Protein AF-A0A8T4USM7-F1 (afdb_monomer)

Sequence (98 aa):
MSSEPNIPFTIKIYPSWEEIYLSEEEERQIEEECDSTNYQLLDECLREAKSLVIKHAVNSEENIAHLAIALFEKRASHVVFWKEIKAKEKFDTQFRHI

Foldseek 3Di:
DDDDDDDPPDPPPDDDDDDFDDDPVRLVVLVVVLVVVLVVLLVVLLVVLCVVCVVVVVDDPVSSVVSSVVSSVVPRDDSVVSRVVVSVVVVCVVPVPD

Structure (mmCIF, N/CA/C/O backbone):
data_AF-A0A8T4USM7-F1
#
_entry.id   AF-A0A8T4USM7-F1
#
loop_
_atom_site.group_PDB
_atom_site.id
_atom_site.type_symbol
_atom_site.label_atom_id
_atom_site.label_alt_id
_atom_site.label_comp_id
_atom_site.label_asym_id
_atom_site.label_entity_id
_atom_site.label_seq_id
_atom_site.pdbx_PDB_ins_code
_atom_site.Cartn_x
_atom_site.Cartn_y
_atom_site.Cartn_z
_atom_site.occupancy
_atom_site.B_iso_or_equiv
_atom_site.auth_seq_id
_atom_site.auth_comp_id
_atom_site.auth_asym_id
_atom_site.auth_atom_id
_atom_site.pdbx_PDB_model_num
ATOM 1 N N . MET A 1 1 ? -67.665 17.036 29.556 1.00 40.94 1 MET A N 1
ATOM 2 C CA . MET A 1 1 ? -67.092 17.556 28.295 1.00 40.94 1 MET A CA 1
ATOM 3 C C . MET A 1 1 ? -65.608 17.260 28.325 1.00 40.94 1 MET A C 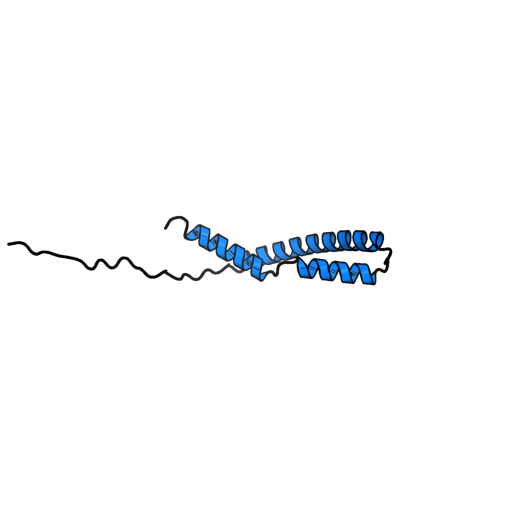1
ATOM 5 O O . MET A 1 1 ? -65.008 17.429 29.378 1.00 40.94 1 MET A O 1
ATOM 9 N N . SER A 1 2 ? -65.074 16.720 27.235 1.00 59.44 2 SER A N 1
ATOM 10 C CA . SER A 1 2 ? -63.746 16.102 27.189 1.00 59.44 2 SER A CA 1
ATOM 11 C C . SER A 1 2 ? -62.655 17.110 26.844 1.00 59.44 2 SER A C 1
ATOM 13 O O . SER A 1 2 ? -62.845 17.889 25.914 1.00 59.44 2 SER A O 1
ATOM 15 N N . SER A 1 3 ? -61.504 17.020 27.513 1.00 51.97 3 SER A N 1
ATOM 16 C CA . SER A 1 3 ? -60.216 17.503 26.995 1.00 51.97 3 SER A CA 1
ATOM 17 C C . SER A 1 3 ? -59.047 16.974 27.838 1.00 51.97 3 SER A C 1
ATOM 19 O O . SER A 1 3 ? -58.481 17.698 28.655 1.00 51.97 3 SER A O 1
ATOM 21 N N . GLU A 1 4 ? -58.653 15.719 27.617 1.00 67.75 4 GLU A N 1
ATOM 22 C CA . GLU A 1 4 ? -57.210 15.445 27.588 1.00 67.75 4 GLU A CA 1
ATOM 23 C C . GLU A 1 4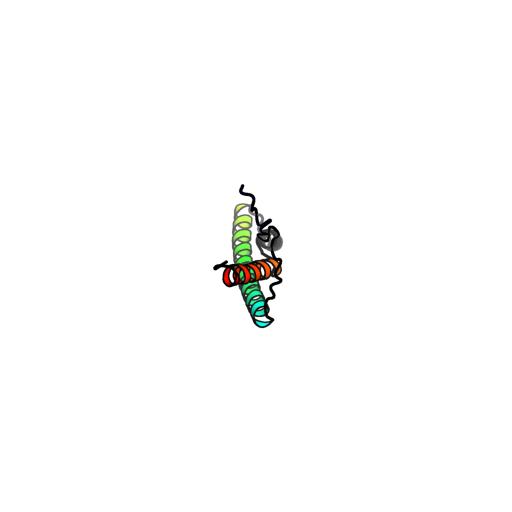 ? -56.669 16.064 26.288 1.00 67.75 4 GLU A C 1
ATOM 25 O O . GLU A 1 4 ? -57.384 16.081 25.278 1.00 67.75 4 GLU A O 1
ATOM 30 N N . PRO A 1 5 ? -55.451 16.626 26.300 1.00 50.69 5 PRO A N 1
ATOM 31 C CA . PRO A 1 5 ? -54.391 15.847 25.666 1.00 50.69 5 PRO A CA 1
ATOM 32 C C . PRO A 1 5 ? -53.027 15.913 26.367 1.00 50.69 5 PRO A C 1
ATOM 34 O O . PRO A 1 5 ? -52.527 16.973 26.742 1.00 50.69 5 PRO A O 1
ATOM 37 N N . ASN A 1 6 ? -52.384 14.749 26.408 1.00 61.12 6 ASN A N 1
ATOM 38 C CA . ASN A 1 6 ? -50.964 14.528 26.679 1.00 61.12 6 ASN A CA 1
ATOM 39 C C . ASN A 1 6 ? -50.405 13.777 25.443 1.00 61.12 6 ASN A C 1
ATOM 41 O O . ASN A 1 6 ? -51.148 13.016 24.830 1.00 61.12 6 ASN A O 1
ATOM 45 N N . ILE A 1 7 ? -49.170 13.923 24.958 1.00 61.09 7 ILE A N 1
ATOM 46 C CA . ILE A 1 7 ? -47.930 14.528 25.477 1.00 61.09 7 ILE A CA 1
ATOM 47 C C . ILE A 1 7 ? -47.205 15.177 24.274 1.00 61.09 7 ILE A C 1
ATOM 49 O O . ILE A 1 7 ? -47.284 14.597 23.186 1.00 61.09 7 ILE A O 1
ATOM 53 N N . PRO A 1 8 ? -46.390 16.248 24.402 1.00 56.16 8 PRO A N 1
ATOM 54 C CA . PRO A 1 8 ? -45.247 16.394 23.503 1.00 56.16 8 PRO A CA 1
ATOM 55 C C . PRO A 1 8 ? -44.241 15.275 23.823 1.00 56.16 8 PRO A C 1
ATOM 57 O O . PRO A 1 8 ? -43.362 15.419 24.669 1.00 56.16 8 PRO A O 1
ATOM 60 N N . PHE A 1 9 ? -44.416 14.122 23.178 1.00 60.97 9 PHE A N 1
ATOM 61 C CA . PHE A 1 9 ? -43.522 12.976 23.309 1.00 60.97 9 PHE A CA 1
ATOM 62 C C . PHE A 1 9 ? -42.214 13.286 22.568 1.00 60.97 9 PHE A C 1
ATOM 64 O O . PHE A 1 9 ? -42.156 13.238 21.338 1.00 60.97 9 PHE A O 1
ATOM 71 N N . THR A 1 10 ? -41.154 13.623 23.302 1.00 58.75 10 THR A N 1
ATOM 72 C CA . THR A 1 10 ? -39.817 13.845 22.737 1.00 58.75 10 THR A CA 1
ATOM 73 C C . THR A 1 10 ? -39.154 12.518 22.373 1.00 58.75 10 THR A C 1
ATOM 75 O O . THR A 1 10 ? -38.277 12.013 23.074 1.00 58.75 10 THR A O 1
ATOM 78 N N . ILE A 1 11 ? -39.530 11.978 21.209 1.00 59.41 11 ILE A N 1
ATOM 79 C CA . ILE A 1 11 ? -38.642 11.086 20.455 1.00 59.41 11 ILE A CA 1
ATOM 80 C C . ILE A 1 11 ? -37.344 11.878 20.240 1.00 59.41 11 ILE A C 1
ATOM 82 O O . ILE A 1 11 ? -37.404 12.997 19.729 1.00 59.41 11 ILE A O 1
ATOM 86 N N . LYS A 1 12 ? -36.181 11.365 20.664 1.00 59.75 12 LYS A N 1
ATOM 87 C CA . LYS A 1 12 ? -34.898 12.052 20.433 1.00 59.75 12 LYS A CA 1
ATOM 88 C C . LYS A 1 12 ? -34.692 12.224 18.921 1.00 59.75 12 LYS A C 1
ATOM 90 O O . LYS A 1 12 ? -34.436 11.249 18.229 1.00 59.75 12 LYS A O 1
ATOM 95 N N . ILE A 1 13 ? -34.796 13.459 18.426 1.00 68.31 13 ILE A N 1
ATOM 96 C CA . ILE A 1 13 ? -34.636 13.797 16.994 1.00 68.31 13 ILE A CA 1
ATOM 97 C C . ILE A 1 13 ? -33.147 13.995 16.627 1.00 68.31 13 ILE A C 1
ATOM 99 O O . ILE A 1 13 ? -32.796 14.142 15.461 1.00 68.31 13 ILE A O 1
ATOM 103 N N . TYR A 1 14 ? -32.253 14.008 17.620 1.00 71.88 14 TYR A N 1
ATOM 104 C CA . TYR A 1 14 ? -30.828 14.274 17.427 1.00 71.88 14 TYR A CA 1
ATOM 105 C C . TYR A 1 14 ? -30.009 12.980 17.369 1.00 71.88 14 TYR A C 1
ATOM 107 O O . TYR A 1 14 ? -30.214 12.117 18.229 1.00 71.88 14 TYR A O 1
ATOM 115 N N . PRO A 1 15 ? -29.065 12.854 16.416 1.00 72.75 15 PRO A N 1
ATOM 116 C CA . PRO A 1 15 ? -28.144 11.725 16.374 1.00 72.75 15 PRO A CA 1
ATOM 117 C C . PRO A 1 15 ? -27.253 11.715 17.623 1.00 72.75 15 PRO A C 1
ATOM 119 O O . PRO A 1 15 ? -26.760 12.761 18.053 1.00 72.75 15 PRO A O 1
ATOM 122 N N . SER A 1 16 ? -27.035 10.531 18.194 1.00 76.38 16 SER A N 1
ATOM 123 C CA . SER A 1 16 ? -25.958 10.302 19.154 1.00 76.38 16 SER A CA 1
ATOM 124 C C . SER A 1 16 ? -24.637 10.169 18.402 1.00 76.38 16 SER A C 1
ATOM 126 O O . SER A 1 16 ? -24.521 9.376 17.471 1.00 76.38 16 SER A O 1
ATOM 128 N N . TRP A 1 17 ? -23.647 10.958 18.811 1.00 81.06 17 TRP A N 1
ATOM 129 C CA . TRP A 1 17 ? -22.264 10.783 18.383 1.00 81.06 17 TRP A CA 1
ATOM 130 C C . TRP A 1 17 ? -21.566 9.872 19.385 1.00 81.06 17 TRP A C 1
ATOM 132 O O . TRP A 1 17 ? -21.637 10.127 20.588 1.00 81.06 17 TRP A O 1
ATOM 142 N N . GLU A 1 18 ? -20.909 8.829 18.890 1.00 80.12 18 GLU A N 1
ATOM 143 C CA . GLU A 1 18 ? -20.130 7.893 19.697 1.00 80.12 18 GLU A CA 1
ATOM 144 C C . GLU A 1 18 ? -18.730 7.764 19.092 1.00 80.12 18 GLU A C 1
ATOM 146 O O . GLU A 1 18 ? -18.574 7.616 17.878 1.00 80.12 18 GLU A O 1
ATOM 151 N N . GLU A 1 19 ? -17.709 7.885 19.938 1.00 83.75 19 GLU A N 1
ATOM 152 C CA . GLU A 1 19 ? -16.303 7.818 19.544 1.00 83.75 19 GLU A CA 1
ATOM 153 C C . GLU A 1 19 ? -15.830 6.363 19.586 1.00 83.75 19 GLU A C 1
ATOM 155 O O . GLU A 1 19 ? -16.013 5.668 20.588 1.00 83.75 19 GLU A O 1
ATOM 160 N N . ILE A 1 20 ? -15.207 5.897 18.501 1.00 85.69 20 ILE A N 1
ATOM 161 C CA . ILE A 1 20 ? -14.642 4.549 18.419 1.00 85.69 20 ILE A CA 1
ATOM 162 C C . ILE A 1 20 ? -13.137 4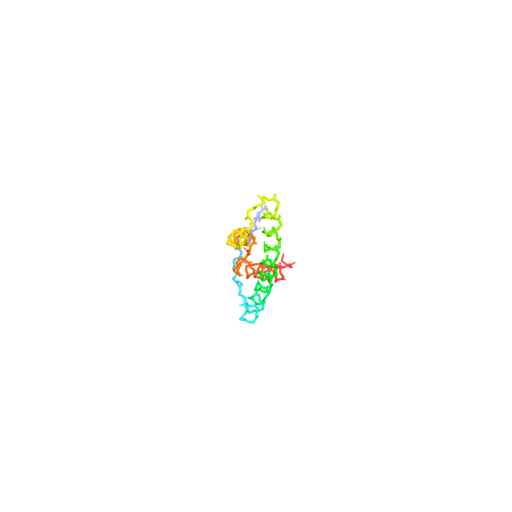.620 18.258 1.00 85.69 20 ILE A C 1
ATOM 164 O O . ILE A 1 20 ? -12.611 5.317 17.393 1.00 85.69 20 ILE A O 1
ATOM 168 N N . TYR A 1 21 ? -12.474 3.805 19.068 1.00 88.06 21 TYR A N 1
ATOM 169 C CA . TYR A 1 21 ? -11.035 3.639 19.085 1.00 88.06 21 TYR A CA 1
ATOM 170 C C . TYR A 1 21 ? -10.665 2.217 18.670 1.00 88.06 21 TYR A C 1
ATOM 172 O O . TYR A 1 21 ? -11.324 1.232 19.038 1.00 88.06 21 TYR A O 1
ATOM 180 N N . LEU A 1 22 ? -9.587 2.108 17.904 1.00 88.88 22 LEU A N 1
ATOM 181 C CA . LEU A 1 22 ? -8.860 0.860 17.739 1.00 88.88 22 LEU A CA 1
ATOM 182 C C . LEU A 1 22 ? -7.936 0.683 18.951 1.00 88.88 22 LEU A C 1
ATOM 184 O O . LEU A 1 22 ? -7.497 1.652 19.567 1.00 88.88 22 LEU A O 1
ATOM 188 N N . SER A 1 23 ? -7.701 -0.560 19.345 1.00 93.06 23 SER A N 1
ATOM 189 C CA . SER A 1 23 ? -6.656 -0.908 20.305 1.00 93.06 23 SER A CA 1
ATOM 190 C C . SER A 1 23 ? -5.295 -0.947 19.611 1.00 93.06 23 SER A C 1
ATOM 192 O O . SER A 1 23 ? -5.223 -1.165 18.404 1.00 93.06 23 SER A O 1
ATOM 194 N N . GLU A 1 24 ? -4.209 -0.795 20.373 1.00 93.44 24 GLU A N 1
ATOM 195 C CA . GLU A 1 24 ? -2.832 -0.840 19.847 1.00 93.44 24 GLU A CA 1
ATOM 196 C C . GLU A 1 24 ? -2.553 -2.120 19.032 1.00 93.44 24 GLU A C 1
ATOM 198 O O . GLU A 1 24 ? -1.868 -2.082 18.014 1.00 93.44 24 GLU A O 1
ATOM 203 N N . GLU A 1 25 ? -3.140 -3.250 19.439 1.00 92.88 25 GLU A N 1
ATOM 204 C CA . GLU A 1 25 ? -3.031 -4.527 18.727 1.00 92.88 25 GLU A CA 1
ATOM 205 C C . GLU A 1 25 ? -3.809 -4.529 17.399 1.00 92.88 25 GLU A C 1
ATOM 207 O O . GLU A 1 25 ? -3.289 -5.012 16.395 1.00 92.88 25 GLU A O 1
ATOM 212 N N . GLU A 1 26 ? -5.022 -3.958 17.361 1.00 91.19 26 GLU A N 1
ATOM 213 C CA . GLU A 1 26 ? -5.774 -3.775 16.109 1.00 91.19 26 GLU A CA 1
ATOM 214 C C . GLU A 1 26 ? -5.021 -2.833 15.154 1.00 91.19 26 GLU A C 1
ATOM 216 O O . GLU A 1 26 ? -4.928 -3.121 13.964 1.00 91.19 26 GLU A O 1
ATOM 221 N N . GLU A 1 27 ? -4.450 -1.733 15.658 1.00 91.44 27 GLU A N 1
ATOM 222 C CA . GLU A 1 27 ? -3.687 -0.790 14.832 1.00 91.44 27 GLU A CA 1
ATOM 223 C C . GLU A 1 27 ? -2.420 -1.411 14.240 1.00 91.44 27 GLU A C 1
ATOM 225 O O . GLU A 1 27 ? -2.171 -1.230 13.047 1.00 91.44 27 GLU A O 1
ATOM 230 N N . ARG A 1 28 ? -1.667 -2.189 15.029 1.00 93.75 28 ARG A N 1
ATOM 231 C CA . ARG A 1 28 ? -0.476 -2.904 14.550 1.00 93.75 28 ARG A CA 1
ATOM 232 C C . ARG A 1 28 ? -0.815 -3.911 13.449 1.00 93.75 28 ARG A C 1
ATOM 234 O O . ARG A 1 28 ? -0.113 -3.976 12.447 1.00 93.75 28 ARG A O 1
ATOM 241 N N . GLN A 1 29 ? -1.893 -4.680 13.610 1.00 94.31 29 GLN A N 1
ATOM 242 C CA . GLN A 1 29 ? -2.315 -5.656 12.595 1.00 94.31 29 GLN A CA 1
ATOM 243 C C . GLN A 1 29 ? -2.676 -4.975 11.266 1.00 94.31 29 GLN A C 1
ATOM 245 O O . GLN A 1 29 ? -2.327 -5.478 10.201 1.00 94.31 29 GLN A O 1
ATOM 250 N N . ILE A 1 30 ? -3.323 -3.806 11.326 1.00 93.94 30 ILE A N 1
ATOM 251 C CA . ILE A 1 30 ? -3.657 -3.002 10.142 1.00 93.94 30 ILE A CA 1
ATOM 252 C C . ILE A 1 30 ? -2.401 -2.408 9.491 1.00 93.94 30 ILE A C 1
ATOM 254 O O . ILE A 1 30 ? -2.330 -2.330 8.268 1.00 93.94 30 ILE A O 1
ATOM 258 N N . GLU A 1 31 ? -1.414 -1.986 10.284 1.00 93.69 31 GLU A N 1
ATOM 259 C CA . GLU A 1 31 ? -0.109 -1.532 9.784 1.00 93.69 31 GLU A CA 1
ATOM 260 C C . GLU A 1 31 ? 0.616 -2.652 9.023 1.00 93.69 31 GLU A C 1
ATOM 262 O O . GLU A 1 31 ? 0.987 -2.459 7.866 1.00 93.69 31 GLU A O 1
ATOM 267 N N . GLU A 1 32 ? 0.714 -3.849 9.610 1.00 94.94 32 GLU A N 1
ATOM 268 C CA . GLU A 1 32 ? 1.320 -5.027 8.973 1.00 94.94 32 GLU A CA 1
ATOM 269 C C . GLU A 1 32 ? 0.576 -5.453 7.683 1.00 94.94 32 GLU A C 1
ATOM 271 O O . GLU A 1 32 ? 1.209 -5.794 6.677 1.00 94.94 32 GLU A O 1
ATOM 276 N N . GLU A 1 33 ? -0.762 -5.395 7.668 1.00 94.19 33 GLU A N 1
ATOM 277 C CA . GLU A 1 33 ? -1.584 -5.694 6.483 1.00 94.19 33 GLU A CA 1
ATOM 278 C C . GLU A 1 33 ? -1.420 -4.637 5.374 1.00 94.19 33 GLU A C 1
ATOM 280 O O . GLU A 1 33 ? -1.272 -4.980 4.193 1.00 94.19 33 GLU A O 1
ATOM 285 N N . CYS A 1 34 ? -1.393 -3.356 5.750 1.00 94.62 34 CYS A N 1
ATOM 286 C CA . CYS A 1 34 ? -1.174 -2.229 4.848 1.00 94.62 34 CYS A CA 1
ATOM 287 C C . CYS A 1 34 ? 0.213 -2.306 4.191 1.00 94.62 34 CYS A C 1
ATOM 289 O O . CYS A 1 34 ? 0.319 -2.170 2.970 1.00 94.62 34 CYS A O 1
ATOM 291 N N . ASP A 1 35 ? 1.267 -2.585 4.962 1.00 94.00 35 ASP A N 1
ATOM 292 C CA . ASP A 1 35 ? 2.635 -2.727 4.450 1.00 94.00 35 ASP A CA 1
ATOM 293 C C . ASP A 1 35 ? 2.776 -3.935 3.515 1.00 94.00 35 ASP A C 1
ATOM 295 O O . ASP A 1 35 ? 3.330 -3.814 2.419 1.00 94.00 35 ASP A O 1
ATOM 299 N N . SER A 1 36 ? 2.208 -5.085 3.892 1.00 95.19 36 SER A N 1
ATOM 300 C CA . SER A 1 36 ? 2.175 -6.291 3.053 1.00 95.19 36 SER A CA 1
ATOM 301 C C . SER A 1 36 ? 1.456 -6.050 1.719 1.00 95.19 36 SER A C 1
ATOM 303 O O . SER A 1 36 ? 1.947 -6.442 0.654 1.00 95.19 36 SER A O 1
ATOM 305 N N . THR A 1 37 ? 0.320 -5.348 1.753 1.00 94.94 37 THR A N 1
ATOM 306 C CA . THR A 1 37 ? -0.461 -5.012 0.553 1.00 94.94 37 THR A CA 1
ATOM 307 C C . THR A 1 37 ? 0.267 -3.994 -0.325 1.00 94.94 37 THR A C 1
ATOM 309 O O . THR A 1 37 ? 0.343 -4.166 -1.543 1.00 94.94 37 THR A O 1
ATOM 312 N N . ASN A 1 38 ? 0.862 -2.959 0.274 1.00 95.00 38 ASN A N 1
ATOM 313 C CA . ASN A 1 38 ? 1.639 -1.957 -0.451 1.00 95.00 38 ASN A CA 1
ATOM 314 C C . ASN A 1 38 ? 2.899 -2.565 -1.094 1.00 95.00 38 ASN A C 1
ATOM 316 O O . ASN A 1 38 ? 3.232 -2.215 -2.226 1.00 95.00 38 ASN A O 1
ATOM 320 N N . TYR A 1 39 ? 3.564 -3.521 -0.439 1.00 95.12 39 TY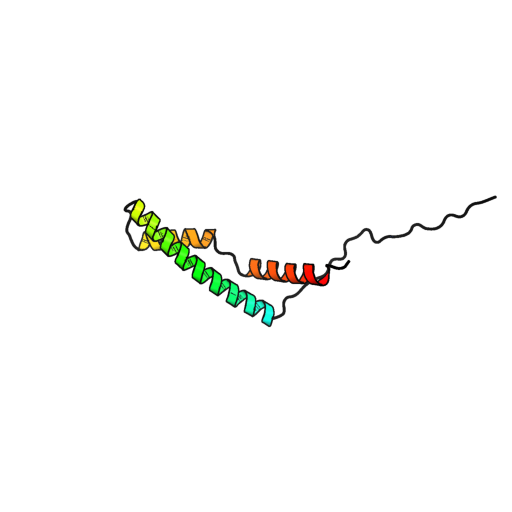R A N 1
ATOM 321 C CA . TYR A 1 39 ? 4.696 -4.240 -1.026 1.00 95.12 39 TYR A CA 1
ATOM 322 C C . TYR A 1 39 ? 4.294 -5.036 -2.279 1.00 95.12 39 TYR A C 1
ATOM 324 O O . TYR A 1 39 ? 4.968 -4.955 -3.308 1.00 95.12 39 TYR A O 1
ATOM 332 N N . GLN A 1 40 ? 3.167 -5.755 -2.226 1.00 96.12 40 GLN A N 1
ATOM 333 C CA . GLN A 1 40 ? 2.627 -6.472 -3.388 1.00 96.12 40 GLN A CA 1
ATOM 334 C C . GLN A 1 40 ? 2.279 -5.500 -4.523 1.00 96.12 40 GLN A C 1
ATOM 336 O O . GLN A 1 40 ? 2.714 -5.695 -5.658 1.00 96.12 40 GLN A O 1
ATOM 341 N N . LEU A 1 41 ? 1.576 -4.408 -4.209 1.00 96.50 41 LEU A N 1
ATOM 342 C CA . LEU A 1 41 ? 1.208 -3.368 -5.171 1.00 96.50 41 LEU A CA 1
ATOM 343 C C . LEU A 1 41 ? 2.431 -2.731 -5.853 1.00 96.50 41 LEU A C 1
ATOM 345 O O . LEU A 1 41 ? 2.369 -2.405 -7.040 1.00 96.50 41 LEU A O 1
ATOM 349 N N . LEU A 1 42 ? 3.546 -2.566 -5.137 1.00 95.75 42 LEU A N 1
ATOM 350 C CA . LEU A 1 42 ? 4.791 -2.044 -5.701 1.00 95.75 42 LEU A CA 1
ATOM 351 C C . LEU A 1 42 ? 5.419 -3.008 -6.722 1.00 95.75 42 LEU A C 1
ATOM 353 O O . LEU A 1 42 ? 5.864 -2.551 -7.778 1.00 95.75 42 LEU A O 1
ATOM 357 N N . ASP A 1 43 ? 5.418 -4.323 -6.467 1.00 96.31 43 ASP A N 1
ATOM 358 C CA . ASP A 1 43 ? 5.879 -5.319 -7.452 1.00 96.31 43 ASP A CA 1
ATOM 359 C C . ASP A 1 43 ? 4.992 -5.323 -8.710 1.00 96.31 43 ASP A C 1
ATOM 361 O O . ASP A 1 43 ? 5.493 -5.333 -9.840 1.00 96.31 43 ASP A O 1
ATOM 365 N N . GLU A 1 44 ? 3.672 -5.194 -8.541 1.00 96.56 44 GLU A N 1
ATOM 366 C CA . GLU A 1 44 ? 2.755 -5.043 -9.674 1.00 96.56 44 GLU A CA 1
ATOM 367 C C . GLU A 1 44 ? 3.044 -3.773 -10.484 1.00 96.56 44 GLU A C 1
ATOM 369 O O . GLU A 1 44 ? 3.125 -3.832 -11.715 1.00 96.56 44 GLU A O 1
ATOM 374 N N . CYS A 1 45 ? 3.282 -2.641 -9.814 1.00 96.56 45 CYS A N 1
ATOM 375 C CA . CYS A 1 45 ? 3.648 -1.381 -10.463 1.00 96.56 45 CYS A CA 1
ATOM 376 C C . CYS A 1 45 ? 4.996 -1.478 -11.199 1.00 96.56 45 CYS A C 1
ATOM 378 O O . CYS A 1 45 ? 5.120 -0.958 -12.308 1.00 96.56 45 CYS A O 1
ATOM 380 N N . LEU A 1 46 ? 5.987 -2.194 -10.652 1.00 95.12 46 LEU A N 1
ATOM 381 C CA . LEU A 1 46 ? 7.263 -2.475 -11.324 1.00 95.12 46 LEU A CA 1
ATOM 382 C C . LEU A 1 46 ? 7.079 -3.355 -12.570 1.00 95.12 46 LEU A C 1
ATOM 384 O O . LEU A 1 46 ? 7.701 -3.104 -13.608 1.00 95.12 46 LEU A O 1
ATOM 388 N N . ARG A 1 47 ? 6.223 -4.380 -12.496 1.00 94.94 47 ARG A N 1
ATOM 389 C CA . ARG A 1 47 ? 5.877 -5.260 -13.625 1.00 94.94 47 ARG A CA 1
ATOM 390 C C . ARG A 1 47 ? 5.158 -4.488 -14.735 1.00 94.94 47 ARG A C 1
ATOM 392 O O . ARG A 1 47 ? 5.514 -4.627 -15.908 1.00 94.94 47 ARG A O 1
ATOM 399 N N . GLU A 1 48 ? 4.199 -3.638 -14.378 1.00 94.81 48 GLU A N 1
ATOM 400 C CA . GLU A 1 48 ? 3.500 -2.766 -15.324 1.00 94.81 48 GLU A CA 1
ATOM 401 C C . GLU A 1 48 ? 4.437 -1.731 -15.958 1.00 94.81 48 GLU A C 1
ATOM 403 O O . GLU A 1 48 ? 4.464 -1.616 -17.187 1.00 94.81 48 GLU A O 1
ATOM 408 N N . ALA A 1 49 ? 5.263 -1.045 -15.161 1.00 94.25 49 ALA A N 1
ATOM 409 C CA . ALA A 1 49 ? 6.232 -0.067 -15.646 1.00 94.25 49 ALA A CA 1
ATOM 410 C C . ALA A 1 49 ? 7.194 -0.674 -16.680 1.00 94.25 49 ALA A C 1
ATOM 412 O O . ALA A 1 49 ? 7.366 -0.110 -17.762 1.00 94.25 49 ALA A O 1
ATOM 413 N N . LYS A 1 50 ? 7.741 -1.871 -16.411 1.00 92.69 50 LYS A N 1
ATOM 414 C CA . LYS A 1 50 ? 8.561 -2.630 -17.375 1.00 92.69 50 LYS A CA 1
ATOM 415 C C . LYS A 1 50 ? 7.807 -2.883 -18.685 1.00 92.69 50 LYS A C 1
ATOM 417 O O . LYS A 1 50 ? 8.360 -2.663 -19.760 1.00 92.69 50 LYS A O 1
ATOM 422 N N . SER A 1 51 ? 6.540 -3.297 -18.613 1.00 92.50 51 SER A N 1
ATOM 423 C CA . SER A 1 51 ? 5.730 -3.587 -19.807 1.00 92.50 51 SER A CA 1
ATOM 424 C C . SER A 1 51 ? 5.476 -2.345 -20.680 1.00 92.50 51 SER A C 1
ATOM 426 O O . SER A 1 51 ? 5.585 -2.413 -21.907 1.00 92.50 51 SER A O 1
ATOM 428 N N . LEU A 1 52 ? 5.215 -1.191 -20.055 1.00 90.50 52 LEU A N 1
ATOM 429 C CA . LEU A 1 52 ? 5.014 0.091 -20.732 1.00 90.50 52 LEU A CA 1
ATOM 430 C C . LEU A 1 52 ? 6.318 0.599 -21.357 1.00 90.50 52 LEU A C 1
ATOM 432 O O . LEU A 1 52 ? 6.337 1.006 -22.518 1.00 90.50 52 LEU A O 1
ATOM 436 N N . VAL A 1 53 ? 7.423 0.520 -20.618 1.00 90.62 53 VAL A N 1
ATOM 437 C CA . VAL A 1 53 ? 8.741 0.966 -21.080 1.00 90.62 53 VAL A CA 1
ATOM 438 C C . VAL A 1 53 ? 9.233 0.150 -22.284 1.00 90.62 53 VAL A C 1
ATOM 440 O O . VAL A 1 53 ? 9.708 0.741 -23.256 1.00 90.62 53 VAL A O 1
ATOM 443 N N . ILE A 1 54 ? 9.037 -1.176 -22.283 1.00 87.81 54 ILE A N 1
ATOM 444 C CA . ILE A 1 54 ? 9.321 -2.044 -23.441 1.00 87.81 54 ILE A CA 1
ATOM 445 C C . ILE A 1 54 ? 8.458 -1.639 -24.645 1.00 87.81 54 ILE A C 1
ATOM 447 O O . ILE A 1 54 ? 8.984 -1.448 -25.742 1.00 87.81 54 ILE A O 1
ATOM 451 N N . LYS A 1 55 ? 7.146 -1.451 -24.446 1.00 88.94 55 LYS A N 1
ATOM 452 C CA . LYS A 1 55 ? 6.195 -1.070 -25.508 1.00 88.94 55 LYS A CA 1
ATOM 453 C C . LYS A 1 55 ? 6.550 0.256 -26.189 1.00 88.94 55 LYS A C 1
ATOM 455 O O . LYS A 1 55 ? 6.309 0.407 -27.384 1.00 88.94 55 LYS A O 1
ATOM 460 N N . HIS A 1 56 ? 7.103 1.206 -25.439 1.00 87.38 56 HIS A N 1
ATOM 461 C CA . HIS A 1 56 ? 7.482 2.530 -25.936 1.00 87.38 56 HIS A CA 1
ATOM 462 C C . HIS A 1 56 ? 8.982 2.665 -26.268 1.00 87.38 56 HIS A C 1
ATOM 464 O O . HIS A 1 56 ? 9.419 3.748 -26.646 1.00 87.38 56 HIS A O 1
ATOM 470 N N . ALA A 1 57 ? 9.758 1.577 -26.169 1.00 82.88 57 ALA A N 1
ATOM 471 C CA . ALA A 1 57 ? 11.199 1.517 -26.438 1.00 82.88 57 ALA A CA 1
ATOM 472 C C . ALA A 1 57 ? 12.073 2.491 -25.608 1.00 82.88 57 ALA A C 1
ATOM 474 O O . ALA A 1 57 ? 13.198 2.800 -25.996 1.00 82.88 57 ALA A O 1
ATOM 475 N N . VAL A 1 58 ? 11.602 2.943 -24.438 1.00 80.69 58 VAL A N 1
ATOM 476 C CA . VAL A 1 58 ? 12.288 3.952 -23.596 1.00 80.69 58 VAL A CA 1
ATOM 477 C C . VAL A 1 58 ? 13.090 3.300 -22.456 1.00 80.69 58 VAL A C 1
ATOM 479 O O . VAL A 1 58 ? 13.009 3.719 -21.299 1.00 80.69 58 VAL A O 1
ATOM 482 N N . ASN A 1 59 ? 13.815 2.223 -22.779 1.00 76.75 59 ASN A N 1
ATOM 483 C CA . ASN A 1 59 ? 14.295 1.194 -21.842 1.00 76.75 59 ASN A CA 1
ATOM 484 C C . ASN A 1 59 ? 15.494 1.599 -20.955 1.00 76.75 59 ASN A C 1
ATOM 486 O O . ASN A 1 59 ? 16.541 0.958 -20.987 1.00 76.75 59 ASN A O 1
ATOM 490 N N . SER A 1 60 ? 15.322 2.662 -20.166 1.00 89.31 60 SER A N 1
ATOM 491 C CA . SER A 1 60 ? 16.203 3.053 -19.058 1.00 89.31 60 SER A CA 1
ATOM 492 C C . SER A 1 60 ? 15.630 2.566 -17.725 1.00 89.31 60 SER A C 1
ATOM 494 O O . SER A 1 60 ? 14.426 2.685 -17.487 1.00 89.31 60 SER A O 1
ATOM 496 N N . GLU A 1 61 ? 16.493 2.076 -16.835 1.00 88.94 61 GLU A N 1
ATOM 497 C CA . GLU A 1 61 ? 16.122 1.665 -15.472 1.00 88.94 61 GLU A CA 1
ATOM 498 C C . GLU A 1 61 ? 15.524 2.829 -14.665 1.00 88.94 61 GLU A C 1
ATOM 500 O O . GLU A 1 61 ? 14.552 2.641 -13.936 1.00 88.94 61 GLU A O 1
ATOM 505 N N . GLU A 1 62 ? 16.025 4.049 -14.880 1.00 91.75 62 GLU A N 1
ATOM 506 C CA . GLU A 1 62 ? 15.510 5.283 -14.277 1.00 91.75 62 GLU A CA 1
ATOM 507 C C . GLU A 1 62 ? 14.043 5.544 -14.664 1.00 91.75 62 GLU A C 1
ATOM 509 O O . GLU A 1 62 ? 13.214 5.863 -13.812 1.00 91.75 62 GLU A O 1
ATOM 514 N N . ASN A 1 63 ? 13.680 5.325 -15.933 1.00 90.31 63 ASN A N 1
ATOM 515 C CA . ASN A 1 63 ? 12.298 5.485 -16.397 1.00 90.31 63 ASN A CA 1
ATOM 516 C C . ASN A 1 63 ? 11.369 4.417 -15.810 1.00 90.31 63 ASN A C 1
ATOM 518 O O . ASN A 1 63 ? 10.213 4.711 -15.513 1.00 90.31 63 ASN A O 1
ATOM 522 N N . ILE A 1 64 ? 11.863 3.187 -15.636 1.00 92.69 6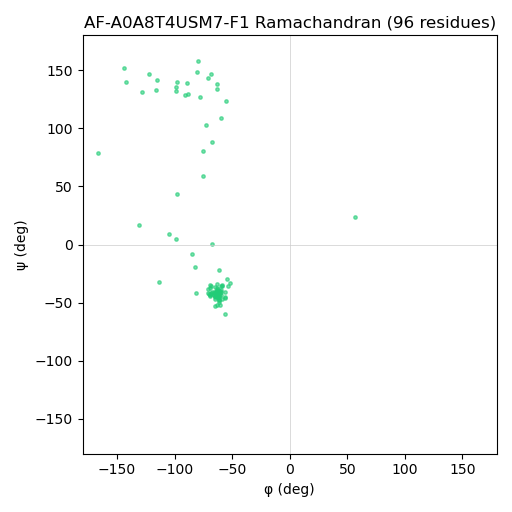4 ILE A N 1
ATOM 523 C CA . ILE A 1 64 ? 11.104 2.104 -14.997 1.00 92.69 64 ILE A CA 1
ATOM 524 C C . ILE A 1 64 ? 10.846 2.452 -13.527 1.00 92.69 64 ILE A C 1
ATOM 526 O O . ILE A 1 64 ? 9.714 2.306 -13.070 1.00 92.69 64 ILE A O 1
ATOM 530 N N . ALA A 1 65 ? 11.856 2.954 -12.809 1.00 93.50 65 ALA A N 1
ATOM 531 C CA . ALA A 1 65 ? 11.720 3.382 -11.421 1.00 93.50 65 ALA A CA 1
ATOM 532 C C . ALA A 1 65 ? 10.731 4.552 -11.279 1.00 93.50 65 ALA A C 1
ATOM 534 O O . ALA A 1 65 ? 9.764 4.438 -10.530 1.00 93.50 65 ALA A O 1
ATOM 535 N N . HIS A 1 66 ? 10.903 5.636 -12.046 1.00 94.50 66 HIS A N 1
ATOM 536 C CA . HIS A 1 66 ? 9.997 6.791 -12.006 1.00 94.50 66 HIS A CA 1
ATOM 537 C C . HIS A 1 66 ? 8.549 6.424 -12.361 1.00 94.50 66 HIS A C 1
ATOM 539 O O . HIS A 1 66 ? 7.618 6.890 -11.705 1.00 94.50 66 HIS A O 1
ATOM 545 N N . LEU A 1 67 ? 8.339 5.564 -13.363 1.00 93.75 67 LEU A N 1
ATOM 546 C CA . LEU A 1 67 ? 6.998 5.127 -13.749 1.00 93.75 67 LEU A CA 1
ATOM 547 C C . LEU A 1 67 ? 6.370 4.197 -12.701 1.00 93.75 67 LEU A C 1
ATOM 549 O O . LEU A 1 67 ? 5.180 4.324 -12.427 1.00 93.75 67 LEU A O 1
ATOM 553 N N . ALA A 1 68 ? 7.148 3.303 -12.085 1.00 94.81 68 ALA A N 1
ATOM 554 C CA . ALA A 1 68 ? 6.667 2.453 -10.997 1.00 94.81 68 ALA A CA 1
ATOM 555 C C . ALA A 1 68 ? 6.287 3.274 -9.755 1.00 94.81 68 ALA A C 1
ATOM 557 O O . ALA A 1 68 ? 5.232 3.022 -9.179 1.00 94.81 68 ALA A O 1
ATOM 558 N N . ILE A 1 69 ? 7.086 4.287 -9.394 1.00 95.62 69 ILE A N 1
ATOM 559 C CA . ILE A 1 69 ? 6.779 5.235 -8.310 1.00 95.62 69 ILE A CA 1
ATOM 560 C C . ILE A 1 69 ? 5.474 5.981 -8.614 1.00 95.62 69 ILE A C 1
ATOM 562 O O . ILE A 1 69 ? 4.553 5.935 -7.807 1.00 95.62 69 ILE A O 1
ATOM 566 N N . ALA A 1 70 ? 5.337 6.579 -9.801 1.00 95.56 70 ALA A N 1
ATOM 567 C CA . ALA A 1 70 ? 4.132 7.325 -10.177 1.00 95.56 70 ALA A CA 1
ATOM 568 C C . ALA A 1 70 ? 2.860 6.450 -10.232 1.00 95.56 70 ALA A C 1
ATOM 570 O O . ALA A 1 70 ? 1.764 6.917 -9.915 1.00 95.56 70 ALA A O 1
ATOM 571 N N . LEU A 1 71 ? 2.983 5.175 -10.629 1.00 94.75 71 LEU A N 1
ATOM 572 C CA . LEU A 1 71 ? 1.885 4.203 -10.574 1.00 94.75 71 LEU A CA 1
ATOM 573 C C . LEU A 1 71 ? 1.540 3.820 -9.129 1.00 94.75 71 LEU A C 1
ATOM 575 O O . LEU A 1 71 ? 0.357 3.764 -8.787 1.00 94.75 71 LEU A O 1
ATOM 579 N N . PHE A 1 72 ? 2.554 3.594 -8.292 1.00 96.69 72 PHE A N 1
ATOM 580 C CA . PHE A 1 72 ? 2.395 3.238 -6.887 1.00 96.69 72 PHE A CA 1
ATOM 581 C C . PHE A 1 72 ? 1.751 4.379 -6.094 1.00 96.69 72 PHE A C 1
ATOM 583 O O . PHE A 1 72 ? 0.689 4.173 -5.520 1.00 96.69 72 PHE A O 1
ATOM 590 N N . GLU A 1 73 ? 2.288 5.601 -6.151 1.00 94.12 73 GLU A N 1
ATOM 591 C CA . GLU A 1 73 ? 1.725 6.792 -5.489 1.00 94.12 73 GLU A CA 1
ATOM 592 C C . GLU A 1 73 ? 0.260 7.054 -5.872 1.00 94.12 73 GLU A C 1
ATOM 594 O O . GLU A 1 73 ? -0.511 7.595 -5.080 1.00 94.12 73 GLU A O 1
ATOM 599 N N . LYS A 1 74 ? -0.151 6.662 -7.086 1.00 94.12 74 LYS A N 1
ATOM 600 C CA . LYS A 1 74 ? -1.527 6.843 -7.556 1.00 94.12 74 LYS A CA 1
ATOM 601 C C . LYS A 1 74 ? -2.505 5.761 -7.076 1.00 94.12 74 LYS A C 1
ATOM 603 O O . LYS A 1 74 ? -3.715 5.992 -7.141 1.00 94.12 74 LYS A O 1
ATOM 608 N N . ARG A 1 75 ? -2.010 4.596 -6.646 1.00 92.56 75 ARG A N 1
ATOM 609 C CA . ARG A 1 75 ? -2.812 3.419 -6.255 1.00 92.56 75 ARG A CA 1
ATOM 610 C C . ARG A 1 75 ? -2.712 3.073 -4.769 1.00 92.56 75 ARG A C 1
ATOM 612 O O . ARG A 1 75 ? -3.670 2.539 -4.216 1.00 92.56 75 ARG A O 1
ATOM 619 N N . ALA A 1 76 ? -1.565 3.334 -4.151 1.00 91.69 76 ALA A N 1
ATOM 620 C CA . ALA A 1 76 ? -1.287 3.000 -2.766 1.00 91.69 76 ALA A CA 1
ATOM 621 C C . ALA A 1 76 ? -2.227 3.768 -1.837 1.00 91.69 76 ALA A C 1
ATOM 623 O O . ALA A 1 76 ? -2.437 4.973 -1.985 1.00 91.69 76 ALA A O 1
ATOM 624 N N . SER A 1 77 ? -2.795 3.052 -0.872 1.00 90.00 77 SER A N 1
ATOM 625 C CA . SER A 1 77 ? -3.646 3.645 0.155 1.00 90.00 77 SER A CA 1
ATOM 626 C C . SER A 1 77 ? -2.828 3.845 1.422 1.00 90.00 77 SER A C 1
ATOM 628 O O . SER A 1 77 ? -2.112 2.945 1.859 1.00 90.00 77 SER A O 1
ATOM 630 N N . HIS A 1 78 ? -2.925 5.035 2.012 1.00 90.81 78 HIS A N 1
ATOM 631 C CA . HIS A 1 78 ? -2.233 5.353 3.257 1.00 90.81 78 HIS A CA 1
ATOM 632 C C . HIS A 1 78 ? -2.831 4.560 4.428 1.00 90.81 78 HIS A C 1
ATOM 634 O O . HIS A 1 78 ? -4.043 4.362 4.470 1.00 90.81 78 HIS A O 1
ATOM 640 N N . VAL A 1 79 ? -2.018 4.180 5.418 1.00 92.56 79 VAL A N 1
ATOM 641 C CA . VAL A 1 79 ? -2.457 3.387 6.587 1.00 92.56 79 VAL A CA 1
ATOM 642 C C . VAL A 1 79 ? -3.681 3.971 7.309 1.00 92.56 79 VAL A C 1
ATOM 644 O O . VAL A 1 79 ? -4.541 3.231 7.779 1.00 92.56 79 VAL A O 1
ATOM 647 N N . VAL A 1 80 ? -3.820 5.301 7.326 1.00 91.94 80 VAL A N 1
ATOM 648 C CA . VAL A 1 80 ? -4.988 5.999 7.898 1.00 91.94 80 VAL A CA 1
ATOM 649 C C . VAL A 1 80 ? -6.304 5.533 7.265 1.00 91.94 80 VAL A C 1
ATOM 651 O O . VAL A 1 80 ? -7.253 5.282 7.994 1.00 91.94 80 VAL A O 1
ATOM 654 N N . PHE 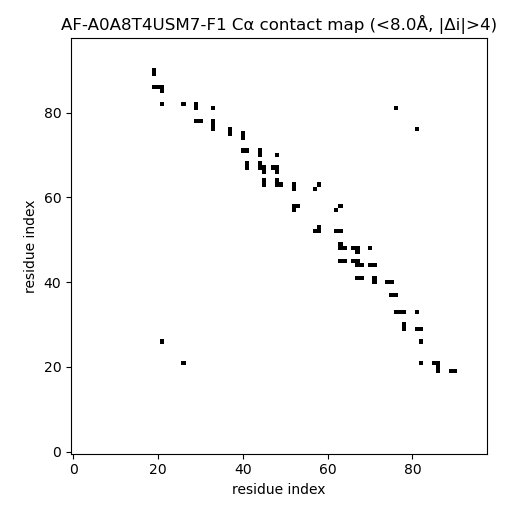A 1 81 ? -6.351 5.322 5.946 1.00 92.94 81 PHE A N 1
ATOM 655 C CA . PHE A 1 81 ? -7.548 4.830 5.249 1.00 92.94 81 PHE A CA 1
ATOM 656 C C . PHE A 1 81 ? -7.945 3.419 5.709 1.00 92.94 81 PHE A C 1
ATOM 658 O O . PHE A 1 81 ? -9.124 3.128 5.904 1.00 92.94 81 PHE A O 1
ATOM 665 N N . TRP A 1 82 ? -6.961 2.548 5.947 1.00 91.81 82 TRP A N 1
ATOM 666 C CA . TRP A 1 82 ? -7.204 1.204 6.471 1.00 91.81 82 TRP A CA 1
ATOM 667 C C . TRP A 1 82 ? -7.699 1.245 7.925 1.00 91.81 82 TRP A C 1
ATOM 669 O O . TRP A 1 82 ? -8.656 0.550 8.272 1.00 91.81 82 TRP A O 1
ATOM 679 N N . LYS A 1 83 ? -7.112 2.114 8.764 1.00 92.69 83 LYS A N 1
ATOM 680 C CA . LYS A 1 83 ? -7.579 2.353 10.141 1.00 92.69 83 LYS A CA 1
ATOM 681 C C . LYS A 1 83 ? -9.006 2.920 10.168 1.00 92.69 83 LYS A C 1
ATOM 683 O O . LYS A 1 83 ? -9.824 2.450 10.954 1.00 92.69 83 LYS A O 1
ATOM 688 N N . GLU A 1 84 ? -9.346 3.849 9.272 1.00 92.19 84 GLU A N 1
ATOM 689 C CA . GLU A 1 84 ? -10.706 4.387 9.107 1.00 92.19 84 GLU A CA 1
ATOM 690 C C . GLU A 1 84 ? -11.717 3.303 8.700 1.00 92.19 84 GLU A C 1
ATOM 692 O O . GLU A 1 84 ? -12.791 3.215 9.300 1.00 92.19 84 GLU A O 1
ATOM 697 N N . ILE A 1 85 ? -11.370 2.433 7.740 1.00 92.69 85 ILE A N 1
ATOM 698 C CA . ILE A 1 85 ? -12.206 1.279 7.374 1.00 92.69 85 ILE A CA 1
ATOM 699 C C . ILE A 1 85 ? -12.426 0.374 8.587 1.00 92.69 85 ILE A C 1
ATOM 701 O O . ILE A 1 85 ? -13.570 0.023 8.875 1.00 92.69 85 ILE A O 1
ATOM 705 N N . LYS A 1 86 ? -11.375 0.034 9.345 1.00 93.12 86 LYS A N 1
ATOM 706 C CA . LYS A 1 86 ? -11.520 -0.851 10.510 1.00 93.12 86 LYS A CA 1
ATOM 707 C C . LYS A 1 86 ? -12.350 -0.226 11.630 1.00 93.12 86 LYS A C 1
ATOM 709 O O . LYS A 1 86 ? -13.203 -0.899 12.210 1.00 93.12 86 LYS A O 1
ATOM 714 N N . ALA A 1 87 ? -12.156 1.063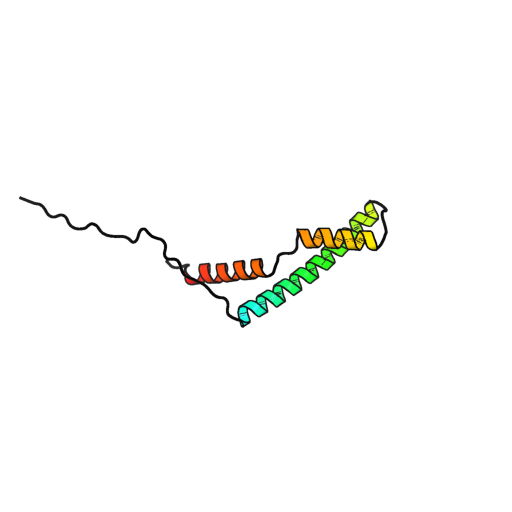 11.906 1.00 92.19 87 ALA A N 1
ATOM 715 C CA . ALA A 1 87 ? -12.979 1.803 12.858 1.00 92.19 87 ALA A CA 1
ATOM 716 C C . ALA A 1 87 ? -14.457 1.814 1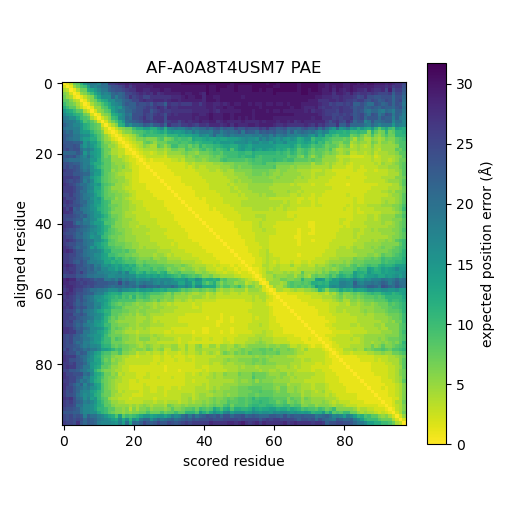2.424 1.00 92.19 87 ALA A C 1
ATOM 718 O O . ALA A 1 87 ? -15.348 1.595 13.249 1.00 92.19 87 ALA A O 1
ATOM 719 N N . LYS A 1 88 ? -14.726 1.961 11.118 1.00 90.81 88 LYS A N 1
ATOM 720 C CA . LYS A 1 88 ? -16.074 1.846 10.553 1.00 90.81 88 LYS A CA 1
ATOM 721 C C . LYS A 1 88 ? -16.651 0.430 10.661 1.00 90.81 88 LYS A C 1
ATOM 723 O O . LYS A 1 88 ? -17.808 0.295 11.044 1.00 90.81 88 LYS A O 1
ATOM 728 N N . GLU A 1 89 ? -15.886 -0.624 10.386 1.00 91.56 89 GLU A N 1
ATOM 729 C CA . GLU A 1 89 ? -16.348 -2.009 10.585 1.00 91.56 89 GLU A CA 1
ATOM 730 C C . GLU A 1 89 ? -16.722 -2.281 12.048 1.00 91.56 89 GLU A C 1
ATOM 732 O O . GLU A 1 89 ? -17.717 -2.957 12.330 1.00 91.56 89 GLU A O 1
ATOM 737 N N . LYS A 1 90 ? -15.940 -1.730 12.985 1.00 89.75 90 LYS A N 1
ATOM 738 C CA . LYS A 1 90 ? -16.179 -1.812 14.429 1.00 89.75 90 LYS A CA 1
ATOM 739 C C . LYS A 1 90 ? -17.467 -1.078 14.817 1.00 89.75 90 LYS A C 1
ATOM 741 O O . LYS A 1 90 ? -18.299 -1.674 15.500 1.00 89.75 90 LYS A O 1
ATOM 746 N N . PHE A 1 91 ? -17.689 0.130 14.285 1.00 89.75 91 PHE A N 1
ATOM 747 C CA . PHE A 1 91 ? -18.955 0.869 14.403 1.00 89.75 91 PHE A CA 1
ATOM 748 C C . PHE A 1 91 ? -20.137 0.055 13.874 1.00 89.75 91 PHE A C 1
ATOM 750 O O . PHE A 1 91 ? -21.054 -0.292 14.619 1.00 89.75 91 PHE A O 1
ATOM 757 N N . ASP A 1 92 ? -20.087 -0.326 12.598 1.00 88.12 92 ASP A N 1
ATOM 758 C CA . ASP A 1 92 ? -21.177 -1.023 11.921 1.00 88.12 92 ASP A CA 1
ATOM 759 C C . ASP A 1 92 ? -21.484 -2.375 12.589 1.00 88.12 92 ASP A C 1
ATOM 761 O O . ASP A 1 92 ? -22.582 -2.898 12.440 1.00 88.12 92 ASP A O 1
ATOM 765 N N . THR A 1 93 ? -20.544 -2.972 13.329 1.00 88.31 93 THR A N 1
ATOM 766 C CA . THR A 1 93 ? -20.763 -4.196 14.122 1.00 88.31 93 THR A CA 1
ATOM 767 C C . THR A 1 93 ? -21.411 -3.920 15.478 1.00 88.31 93 THR A C 1
ATOM 769 O O . THR A 1 93 ? -22.319 -4.654 15.859 1.00 88.31 93 THR A O 1
ATOM 772 N N . GLN A 1 94 ? -20.999 -2.868 16.189 1.00 84.88 94 GLN A N 1
ATOM 773 C CA . GLN A 1 94 ? -21.572 -2.507 17.492 1.00 84.88 94 GLN A CA 1
ATOM 774 C C . GLN A 1 94 ? -23.014 -1.988 17.376 1.00 84.88 94 GLN A C 1
ATOM 776 O O . GLN A 1 94 ? -23.846 -2.306 18.223 1.00 84.88 94 GLN A O 1
ATOM 781 N N . PHE A 1 95 ? -23.335 -1.265 16.298 1.00 80.94 95 PHE A N 1
ATOM 782 C CA . PHE A 1 95 ? -24.626 -0.583 16.127 1.00 80.94 95 PHE A CA 1
ATOM 783 C C . PHE A 1 95 ? -25.591 -1.266 15.142 1.00 80.94 95 PHE A C 1
ATOM 785 O O . PHE A 1 95 ? -26.655 -0.730 14.851 1.00 80.94 95 PHE A O 1
ATOM 792 N N . ARG A 1 96 ? -25.289 -2.487 14.667 1.00 65.38 96 ARG A N 1
ATOM 793 C CA . ARG A 1 96 ? -26.111 -3.229 13.678 1.00 65.38 96 ARG A CA 1
ATOM 794 C C . ARG A 1 96 ? -27.492 -3.701 14.171 1.00 65.38 96 ARG A C 1
ATOM 796 O O . ARG A 1 96 ? -28.201 -4.376 13.424 1.00 65.38 96 ARG A O 1
ATOM 803 N N . HIS A 1 97 ? -27.848 -3.402 15.420 1.00 56.38 97 HIS A N 1
ATOM 804 C CA . HIS A 1 97 ? -29.053 -3.879 16.109 1.00 56.38 97 HIS A CA 1
ATOM 805 C C . HIS A 1 97 ? -29.867 -2.763 16.797 1.00 56.38 97 HIS A C 1
ATOM 807 O O . HIS A 1 97 ? -30.697 -3.072 17.654 1.00 56.38 97 HIS A O 1
ATOM 813 N N . ILE A 1 98 ? -29.635 -1.494 16.433 1.00 51.47 98 ILE A N 1
ATOM 814 C CA . ILE A 1 98 ? -30.454 -0.336 16.846 1.00 51.47 98 ILE A CA 1
ATOM 815 C C . ILE A 1 98 ? -31.378 0.079 15.694 1.00 51.47 98 ILE A C 1
ATOM 817 O O . ILE A 1 98 ? -30.889 0.098 14.543 1.00 51.47 98 ILE A O 1
#

Radius of gyration: 25.7 Å; Cα contacts (8 Å, |Δi|>4): 48; chains: 1; bounding box: 83×24×55 Å

Solvent-accessible surface area (backbone atoms only — not comparable to full-atom values): 6021 Å² total; per-residue (Å²): 138,90,77,87,86,84,73,93,72,79,70,82,88,66,85,84,87,80,90,78,79,77,51,74,68,57,50,51,54,48,48,56,51,44,51,54,51,47,54,52,48,43,53,53,22,42,54,50,23,47,54,52,30,60,76,68,69,55,82,44,70,67,54,31,51,55,43,15,49,58,48,27,73,72,67,60,77,60,60,65,60,56,52,52,51,50,44,47,53,52,48,59,61,75,54,71,85,117

Secondary structure (DSSP, 8-state):
--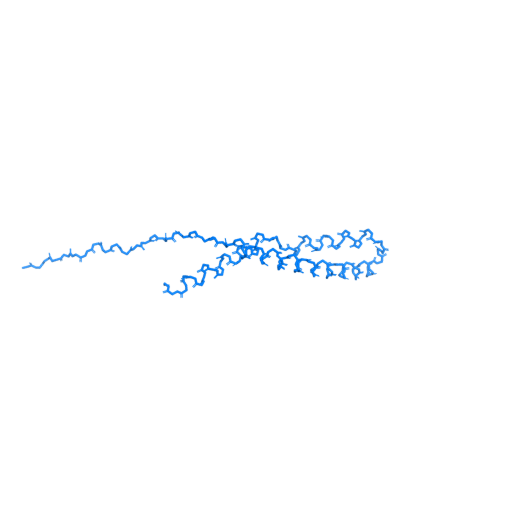-----------SPPP------HHHHHHHHHHHHHHHHHHHHHHHHHHHHHHHHTT---HHHHHHHHHHHHHHHPPPHHHHHHHHHHHHHHHHSTT-

Mean predicted aligned error: 9.73 Å

pLDDT: mean 85.54, std 13.36, range [40.94, 96.69]